Protein AF-A0A1A8B0U3-F1 (afdb_monomer_lite)

Secondary structure (DSSP, 8-state):
---PPP-----GGG--EEEE-PPPTT--GGGTEEEEEEETTEEEEEEESSHHHHHHHHHHHHHHHTT-TT--SEE-SS-EETTEETTT----TTPPPSEE-----

Foldseek 3Di:
DDPDDDPDDDDLLQFQDKAAACDDPPRDLQQHLWIWTQGDVATDIDGDNDNVVSVVVSVVSCVSNVPRPRHAQAAQRHDDDPQARPRPRDNDRPDHHPGGDDPDD

Sequence (105 aa):
MRRKGLKGSVDLEKIKCVETVQPEANTPQERQFAFQIIYDEGPLYIFAKHEEVRAEWIKKLKEMVRFNKELMQKYHPCFWVDGVWLCCQQEVKQAMGCKVLDSKN

Structure (mmCIF, N/CA/C/O backbone):
data_AF-A0A1A8B0U3-F1
#
_entry.id   AF-A0A1A8B0U3-F1
#
loop_
_atom_site.group_PDB
_atom_site.id
_atom_site.type_symbol
_atom_site.label_atom_id
_atom_site.label_alt_id
_atom_site.label_comp_id
_atom_site.label_asym_id
_atom_site.label_entity_id
_atom_site.label_seq_id
_atom_site.pdbx_PDB_ins_code
_atom_site.Cartn_x
_atom_site.Cartn_y
_atom_site.Cartn_z
_atom_site.occupancy
_atom_site.B_iso_or_equiv
_atom_site.auth_seq_id
_atom_site.auth_comp_id
_atom_site.auth_asym_id
_atom_site.auth_atom_id
_atom_site.pdbx_PDB_model_num
ATOM 1 N N . MET A 1 1 ? 0.661 29.975 -11.821 1.00 49.09 1 MET A N 1
ATOM 2 C CA . MET A 1 1 ? 0.830 28.582 -11.345 1.00 49.09 1 MET A CA 1
ATOM 3 C C . MET A 1 1 ? -0.549 27.919 -11.306 1.00 49.09 1 MET A C 1
ATOM 5 O O . MET A 1 1 ? -1.357 28.290 -10.466 1.00 49.09 1 MET A O 1
ATOM 9 N N . ARG A 1 2 ? -0.895 27.037 -12.260 1.00 56.09 2 ARG A N 1
ATOM 10 C CA . ARG A 1 2 ? -2.189 26.319 -12.243 1.00 56.09 2 ARG A CA 1
ATOM 11 C C . ARG A 1 2 ? -2.218 25.419 -11.001 1.00 56.09 2 ARG A C 1
ATOM 13 O O . ARG A 1 2 ? -1.404 24.501 -10.915 1.00 56.09 2 ARG A O 1
ATOM 20 N N . ARG A 1 3 ? -3.130 25.667 -10.052 1.00 63.06 3 ARG A N 1
ATOM 21 C CA . ARG A 1 3 ? -3.452 24.691 -8.999 1.00 63.06 3 ARG A CA 1
ATOM 22 C C . ARG A 1 3 ? -3.928 23.425 -9.712 1.00 63.06 3 ARG A C 1
ATOM 24 O O . ARG A 1 3 ? -4.943 23.461 -10.403 1.00 63.06 3 ARG A O 1
ATOM 31 N N . LYS A 1 4 ? -3.155 22.339 -9.637 1.00 78.00 4 LYS A N 1
ATOM 32 C CA . LYS A 1 4 ? -3.614 21.036 -10.130 1.00 78.00 4 LYS A CA 1
ATOM 33 C C . LYS A 1 4 ? -4.856 20.664 -9.309 1.00 78.00 4 LYS A C 1
ATOM 35 O O . LYS A 1 4 ? -4.817 20.777 -8.087 1.00 78.00 4 LYS A O 1
ATOM 40 N N . GLY A 1 5 ? -5.952 20.306 -9.977 1.00 88.81 5 GLY A N 1
ATOM 41 C CA . GLY A 1 5 ? -7.178 19.864 -9.308 1.00 88.81 5 GLY A CA 1
ATOM 42 C C . GLY A 1 5 ? -6.962 18.567 -8.522 1.00 88.81 5 GLY A C 1
ATOM 43 O O . GLY A 1 5 ? -6.013 17.825 -8.793 1.00 88.81 5 GLY A O 1
ATOM 44 N N . LEU A 1 6 ? -7.842 18.304 -7.553 1.00 92.38 6 LEU A N 1
ATOM 45 C CA . LEU A 1 6 ? -7.863 17.052 -6.795 1.00 92.38 6 LEU A CA 1
ATOM 46 C C . LEU A 1 6 ? -8.122 15.878 -7.752 1.00 92.38 6 LEU A C 1
ATOM 48 O O . LEU A 1 6 ? -9.080 15.914 -8.518 1.00 92.38 6 LEU A O 1
ATOM 52 N N . LYS A 1 7 ? -7.262 14.852 -7.719 1.00 92.44 7 LYS A N 1
ATOM 53 C CA . LYS A 1 7 ? -7.402 13.648 -8.561 1.00 92.44 7 LYS A CA 1
ATOM 54 C C . LYS A 1 7 ? -8.137 12.496 -7.873 1.00 92.44 7 LYS A C 1
ATOM 56 O O . LYS A 1 7 ? -8.585 11.587 -8.557 1.00 92.44 7 LYS A O 1
ATOM 61 N N . GLY A 1 8 ? -8.224 12.530 -6.548 1.00 92.88 8 GLY A N 1
ATOM 62 C CA . GLY A 1 8 ? -8.857 11.501 -5.733 1.00 92.88 8 GLY A CA 1
ATOM 63 C C . GLY A 1 8 ? -8.545 11.700 -4.253 1.00 92.88 8 GLY A C 1
ATOM 64 O O . GLY A 1 8 ? -7.649 12.470 -3.898 1.00 92.88 8 GLY A O 1
ATOM 65 N N . SER A 1 9 ? -9.295 11.003 -3.407 1.00 94.94 9 SER A N 1
ATOM 66 C CA . SER A 1 9 ? -9.143 10.978 -1.953 1.00 94.94 9 SER A CA 1
ATOM 67 C C . SER A 1 9 ? -9.549 9.605 -1.426 1.00 94.94 9 SER A C 1
ATOM 69 O O . SER A 1 9 ? -10.433 8.968 -1.993 1.00 94.94 9 SER A O 1
ATOM 71 N N . VAL A 1 10 ? -8.921 9.171 -0.335 1.00 95.94 10 VAL A N 1
ATOM 72 C CA . VAL A 1 10 ? -9.284 7.948 0.390 1.00 95.94 10 VAL A CA 1
ATOM 73 C C . VAL A 1 10 ? -9.631 8.351 1.815 1.00 95.94 10 VAL A C 1
ATOM 75 O O . VAL A 1 10 ? -8.818 8.991 2.486 1.00 95.94 10 VAL A O 1
ATOM 78 N N . ASP A 1 11 ? -10.831 7.995 2.268 1.00 96.62 11 ASP A N 1
ATOM 79 C CA . ASP A 1 11 ? -11.243 8.231 3.651 1.00 96.62 11 ASP A CA 1
ATOM 80 C C . ASP A 1 11 ? -10.431 7.326 4.579 1.00 96.62 11 ASP A C 1
ATOM 82 O O . ASP A 1 11 ? -10.341 6.118 4.350 1.00 96.62 11 ASP A O 1
ATOM 86 N N . LEU A 1 12 ? -9.866 7.893 5.649 1.00 96.69 12 LEU A N 1
ATOM 87 C CA . LEU A 1 12 ? -9.026 7.140 6.586 1.00 96.69 12 LEU A CA 1
ATOM 88 C C . LEU A 1 12 ? -9.749 5.922 7.161 1.00 96.69 12 LEU A C 1
ATOM 90 O O . LEU A 1 12 ? -9.131 4.874 7.289 1.00 96.69 12 LEU A O 1
ATOM 94 N N . GLU A 1 13 ? -11.045 6.039 7.448 1.00 96.56 13 GLU A N 1
ATOM 95 C CA . GLU A 1 13 ? -11.873 4.972 8.029 1.00 96.56 13 GLU A CA 1
ATOM 96 C C . GLU A 1 13 ? -12.046 3.757 7.104 1.00 96.56 13 GLU A C 1
ATOM 98 O O . GLU A 1 13 ? -12.300 2.653 7.583 1.00 96.56 13 GLU A O 1
ATOM 103 N N . LYS A 1 14 ? -11.878 3.943 5.786 1.00 96.56 14 LYS A N 1
ATOM 104 C CA . LYS A 1 14 ? -11.976 2.874 4.776 1.00 96.56 14 LYS A CA 1
ATOM 105 C C . LYS A 1 14 ? -10.658 2.141 4.550 1.00 96.56 14 LYS A C 1
ATOM 107 O O . LYS A 1 14 ? -10.629 1.130 3.849 1.00 96.56 14 LYS A O 1
ATOM 112 N N . ILE A 1 15 ? -9.553 2.645 5.099 1.00 97.56 15 ILE A N 1
ATOM 113 C CA . ILE A 1 15 ? -8.252 1.991 4.969 1.00 97.56 15 ILE A CA 1
ATOM 114 C C . ILE A 1 15 ? -8.248 0.725 5.826 1.00 97.56 15 ILE A C 1
ATOM 116 O O . ILE A 1 15 ? -8.481 0.768 7.034 1.00 97.56 15 ILE A O 1
ATOM 120 N N . LYS A 1 16 ? -7.934 -0.403 5.189 1.00 96.44 16 LYS A N 1
ATOM 121 C CA . LYS A 1 16 ? -7.935 -1.740 5.795 1.00 96.44 16 LYS A CA 1
ATOM 122 C C . LYS A 1 16 ? -6.530 -2.283 6.040 1.00 96.44 16 LYS A C 1
ATOM 124 O O . LYS A 1 16 ? -6.349 -3.165 6.875 1.00 96.44 16 LYS A O 1
ATOM 129 N N . CYS A 1 17 ? -5.529 -1.783 5.316 1.00 96.81 17 CYS A N 1
ATOM 130 C CA . CYS A 1 17 ? -4.128 -2.172 5.476 1.00 96.81 17 CYS A CA 1
ATOM 131 C C . CYS A 1 17 ? -3.199 -1.115 4.864 1.00 96.81 17 CYS A C 1
ATOM 133 O O . CYS A 1 17 ? -3.531 -0.512 3.841 1.00 96.81 17 CYS A O 1
ATOM 135 N N . VAL A 1 18 ? -2.026 -0.921 5.471 1.00 98.00 18 VAL A N 1
ATOM 136 C CA . VAL A 1 18 ? -0.929 -0.124 4.909 1.00 98.00 18 VAL A CA 1
ATOM 137 C C . VAL A 1 18 ? 0.363 -0.904 5.072 1.00 98.00 18 VAL A C 1
ATOM 139 O O . VAL A 1 18 ? 0.769 -1.181 6.199 1.00 98.00 18 VAL A O 1
ATOM 142 N N . GLU A 1 19 ? 1.007 -1.260 3.965 1.00 97.88 19 GLU A N 1
ATOM 143 C CA . GLU A 1 19 ? 2.199 -2.109 3.982 1.00 97.88 19 GLU A CA 1
ATOM 144 C C . GLU A 1 19 ? 3.178 -1.801 2.856 1.00 97.88 19 GL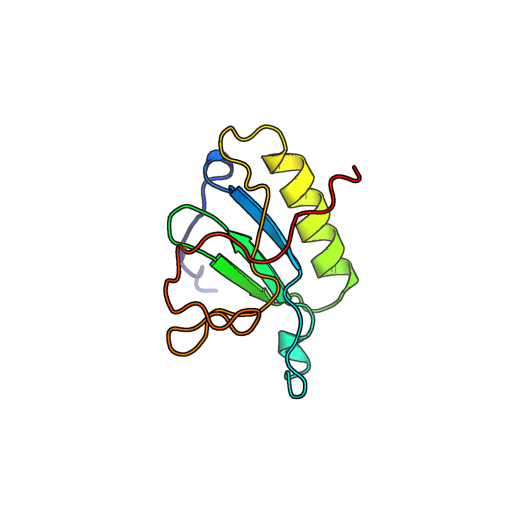U A C 1
ATOM 146 O O . GLU A 1 19 ? 2.830 -1.204 1.839 1.00 97.88 19 GLU A O 1
ATOM 151 N N . THR A 1 20 ? 4.419 -2.251 3.025 1.00 97.62 20 THR A N 1
ATOM 152 C CA . THR A 1 20 ? 5.404 -2.249 1.933 1.00 97.62 20 THR A CA 1
ATOM 153 C C . THR A 1 20 ? 4.959 -3.138 0.768 1.00 97.62 20 THR A C 1
ATOM 155 O O . THR A 1 20 ? 4.240 -4.127 0.951 1.00 97.62 20 THR A O 1
ATOM 158 N N . VAL A 1 21 ? 5.410 -2.792 -0.441 1.00 97.44 21 VAL A N 1
ATOM 159 C CA . VAL A 1 21 ? 5.325 -3.667 -1.616 1.00 97.44 21 VAL A CA 1
ATOM 160 C C . VAL A 1 21 ? 6.734 -4.130 -1.964 1.00 97.44 21 VAL A C 1
ATOM 162 O O . VAL A 1 21 ? 7.664 -3.325 -2.026 1.00 97.44 21 VAL A O 1
ATOM 165 N N . GLN A 1 22 ? 6.899 -5.435 -2.149 1.00 94.94 22 GLN A N 1
ATOM 166 C CA . GLN A 1 22 ? 8.154 -6.047 -2.549 1.00 94.94 22 GLN A CA 1
ATOM 167 C C . GLN A 1 22 ? 8.477 -5.640 -3.992 1.00 94.94 22 GLN A C 1
ATOM 169 O O . GLN A 1 22 ? 7.636 -5.834 -4.875 1.00 94.94 22 GLN A O 1
ATOM 174 N N . PRO A 1 23 ? 9.667 -5.070 -4.245 1.00 89.56 23 PRO A N 1
ATOM 175 C CA . PRO A 1 23 ? 10.094 -4.774 -5.599 1.00 89.56 23 PRO A CA 1
ATOM 176 C C . PRO A 1 23 ? 10.336 -6.075 -6.371 1.00 89.56 23 PRO A C 1
ATOM 178 O O . PRO A 1 23 ? 10.827 -7.066 -5.831 1.00 89.56 23 PRO A O 1
ATOM 181 N N . GLU A 1 24 ? 10.026 -6.051 -7.659 1.00 86.38 24 GLU A N 1
ATOM 182 C CA . GLU A 1 24 ? 10.419 -7.078 -8.619 1.00 86.38 24 GLU A CA 1
ATOM 183 C C . GLU A 1 24 ? 11.924 -6.980 -8.922 1.00 86.38 24 GLU A C 1
ATOM 185 O O . GLU A 1 24 ? 12.522 -5.907 -8.785 1.00 86.38 24 GLU A O 1
ATOM 190 N N . ALA A 1 25 ? 12.534 -8.072 -9.392 1.00 81.94 25 ALA A N 1
ATOM 191 C CA . ALA A 1 25 ? 13.979 -8.165 -9.642 1.00 81.94 25 ALA A CA 1
ATOM 192 C C . ALA A 1 25 ? 14.542 -7.044 -10.541 1.00 81.94 25 ALA A C 1
ATOM 194 O O . ALA A 1 25 ? 15.672 -6.612 -10.344 1.00 81.94 25 ALA A O 1
ATOM 195 N N . ASN A 1 26 ? 13.738 -6.537 -11.483 1.00 84.81 26 ASN A N 1
ATOM 196 C CA . ASN A 1 26 ? 14.126 -5.496 -12.442 1.00 84.81 26 ASN A CA 1
ATOM 197 C C . ASN A 1 26 ? 13.392 -4.165 -12.199 1.00 84.81 26 ASN A C 1
ATOM 199 O O . ASN A 1 26 ? 13.147 -3.402 -13.135 1.00 84.81 26 ASN A O 1
ATOM 203 N N . THR A 1 27 ? 12.987 -3.892 -10.954 1.00 85.00 27 THR A N 1
ATOM 204 C CA . THR A 1 27 ? 12.248 -2.668 -10.614 1.00 85.00 27 THR A CA 1
ATOM 205 C C . THR A 1 27 ? 13.115 -1.431 -10.868 1.00 85.00 27 THR A C 1
ATOM 207 O O . THR A 1 27 ? 14.211 -1.340 -10.311 1.00 85.00 27 THR A O 1
ATOM 210 N N . PRO A 1 28 ? 12.640 -0.444 -11.653 1.00 88.19 28 PRO A N 1
ATOM 211 C CA . PRO A 1 28 ? 13.341 0.825 -11.813 1.00 88.19 28 PRO A CA 1
ATOM 212 C C . PRO A 1 28 ? 13.559 1.510 -10.463 1.00 88.19 28 PRO A C 1
ATOM 214 O O . PRO A 1 28 ? 12.702 1.428 -9.584 1.00 88.19 28 PRO A O 1
ATOM 217 N N . GLN A 1 29 ? 14.655 2.257 -10.314 1.00 84.00 29 GLN A N 1
ATOM 218 C CA . GLN A 1 29 ? 14.997 2.912 -9.044 1.00 84.00 29 GLN A CA 1
ATOM 219 C C . GLN A 1 29 ? 13.865 3.807 -8.505 1.00 84.00 29 GLN A C 1
ATOM 221 O O . GLN A 1 29 ? 13.598 3.828 -7.307 1.00 84.00 29 GLN A O 1
ATOM 226 N N . GLU A 1 30 ? 13.125 4.470 -9.394 1.00 84.12 30 GLU A N 1
ATOM 227 C CA . GLU A 1 30 ? 11.970 5.317 -9.058 1.00 84.12 30 GLU A CA 1
ATOM 228 C C . GLU A 1 30 ? 10.798 4.554 -8.419 1.00 84.12 30 GLU A C 1
ATOM 230 O O . GLU A 1 30 ? 9.919 5.161 -7.811 1.00 84.12 30 GLU A O 1
ATOM 235 N N . ARG A 1 31 ? 10.766 3.225 -8.563 1.00 89.38 31 ARG A N 1
ATOM 236 C CA . ARG A 1 31 ? 9.713 2.348 -8.039 1.00 89.38 31 ARG A CA 1
ATOM 237 C C . ARG A 1 31 ? 10.168 1.485 -6.862 1.00 89.38 31 ARG A C 1
ATOM 239 O O . ARG A 1 31 ? 9.379 0.700 -6.343 1.00 89.38 31 ARG A O 1
ATOM 246 N N . GLN A 1 32 ? 11.417 1.639 -6.426 1.00 93.44 32 GLN A N 1
ATOM 247 C CA . GLN A 1 32 ? 12.037 0.780 -5.417 1.00 93.44 32 GLN A CA 1
ATOM 248 C C . GLN A 1 32 ? 11.364 0.892 -4.042 1.00 93.44 32 GLN A C 1
ATOM 250 O O . GLN A 1 32 ? 11.216 -0.103 -3.333 1.00 93.44 32 GLN A O 1
ATOM 255 N N . PHE A 1 33 ? 10.904 2.091 -3.681 1.00 96.25 33 PHE A N 1
ATOM 256 C CA . PHE A 1 33 ? 10.297 2.371 -2.379 1.00 96.25 33 PHE A CA 1
ATOM 257 C C . PHE A 1 33 ? 8.772 2.436 -2.482 1.00 96.25 33 PHE A C 1
ATOM 259 O O . PHE A 1 33 ? 8.131 3.414 -2.090 1.00 96.25 33 PHE A O 1
ATOM 266 N N . ALA A 1 34 ? 8.187 1.367 -3.019 1.00 97.44 34 ALA A N 1
ATOM 267 C CA . ALA A 1 34 ? 6.745 1.212 -3.109 1.00 97.44 34 ALA A CA 1
ATOM 268 C C . ALA A 1 34 ? 6.120 0.789 -1.770 1.00 97.44 34 ALA A C 1
ATOM 270 O O . ALA A 1 34 ? 6.677 -0.024 -1.020 1.00 97.44 34 ALA A O 1
ATOM 271 N N . PHE A 1 35 ? 4.932 1.316 -1.498 1.00 98.19 35 PHE A N 1
ATOM 272 C CA . PHE A 1 35 ? 4.020 0.853 -0.459 1.00 98.19 35 PHE A CA 1
ATOM 273 C C . PHE A 1 35 ? 2.578 0.902 -0.971 1.00 98.19 35 PHE A C 1
ATOM 275 O O . PHE A 1 35 ? 2.288 1.530 -1.991 1.00 98.19 35 PHE A O 1
ATOM 282 N N . GLN A 1 36 ? 1.679 0.202 -0.288 1.00 98.06 36 GLN A N 1
ATOM 283 C CA . GLN A 1 36 ? 0.276 0.095 -0.661 1.00 98.06 36 GLN A CA 1
ATOM 284 C C . GLN A 1 36 ? -0.640 0.559 0.464 1.00 98.06 36 GLN A C 1
ATOM 286 O O . GLN A 1 36 ? -0.375 0.307 1.640 1.00 98.06 36 GLN A O 1
ATOM 291 N N . ILE A 1 37 ? -1.741 1.194 0.073 1.00 98.06 37 ILE A N 1
ATOM 292 C CA . ILE A 1 37 ? -2.900 1.470 0.918 1.00 98.06 37 ILE A CA 1
ATOM 293 C C . ILE A 1 37 ? -4.044 0.620 0.371 1.00 98.06 37 ILE A C 1
ATOM 295 O O . ILE A 1 37 ? -4.470 0.825 -0.763 1.00 98.06 37 ILE A O 1
ATOM 299 N N . ILE A 1 38 ? -4.527 -0.344 1.150 1.00 96.62 38 ILE A N 1
ATOM 300 C CA . ILE A 1 38 ? -5.651 -1.200 0.756 1.00 96.62 38 ILE A CA 1
ATOM 301 C C . ILE A 1 38 ? -6.930 -0.623 1.355 1.00 96.62 38 ILE A C 1
ATOM 303 O O . ILE A 1 38 ? -7.009 -0.416 2.567 1.00 96.62 38 ILE A O 1
ATOM 307 N N . TYR A 1 39 ? -7.919 -0.376 0.502 1.00 95.00 39 TYR A N 1
ATOM 308 C CA . TYR A 1 39 ? -9.263 0.084 0.855 1.00 95.00 39 TYR A CA 1
ATOM 309 C C . TYR A 1 39 ? -10.301 -0.642 -0.022 1.00 95.00 39 TYR A C 1
ATOM 311 O O . TYR A 1 39 ? -9.955 -1.597 -0.719 1.00 95.00 39 TYR A O 1
ATOM 319 N N . ASP A 1 40 ? -11.566 -0.219 0.009 1.00 88.56 40 ASP A N 1
ATOM 320 C CA . ASP A 1 40 ? -12.681 -0.907 -0.668 1.00 88.56 40 ASP A CA 1
ATOM 321 C C . ASP A 1 40 ? -12.456 -1.184 -2.169 1.00 88.56 40 ASP A C 1
ATOM 323 O O . ASP A 1 40 ? -12.824 -2.246 -2.667 1.00 88.56 40 ASP A O 1
ATOM 327 N N . GLU A 1 41 ? -11.796 -0.284 -2.905 1.00 88.56 41 GLU A N 1
ATOM 328 C CA . GLU A 1 41 ? -11.568 -0.443 -4.356 1.00 88.56 41 GLU A CA 1
ATOM 329 C C . GLU A 1 41 ? -10.283 -1.239 -4.693 1.00 88.56 41 GLU A C 1
ATOM 331 O O . GLU A 1 41 ? -9.912 -1.425 -5.864 1.00 88.56 41 GLU A O 1
ATOM 336 N N . GLY A 1 42 ? -9.607 -1.757 -3.663 1.00 90.94 42 GLY A N 1
ATOM 337 C CA . GLY A 1 42 ? -8.369 -2.527 -3.755 1.00 90.94 42 GLY A CA 1
ATOM 338 C C . GLY A 1 42 ? -7.116 -1.716 -3.389 1.00 90.94 42 GLY A C 1
ATOM 339 O O . GLY A 1 42 ? -7.211 -0.697 -2.704 1.00 90.94 42 GLY A O 1
ATOM 340 N N . PRO A 1 43 ? -5.915 -2.174 -3.793 1.00 96.12 43 PRO A N 1
ATOM 341 C CA . PRO A 1 43 ? -4.663 -1.492 -3.479 1.00 96.12 43 PRO A CA 1
ATOM 342 C C . PRO A 1 43 ? -4.486 -0.188 -4.270 1.00 96.12 43 PRO A C 1
ATOM 344 O O . PRO A 1 43 ? -4.584 -0.166 -5.499 1.00 96.12 43 PRO A O 1
ATOM 347 N N . LEU A 1 44 ? -4.121 0.878 -3.561 1.00 97.00 44 LEU A N 1
ATOM 348 C CA . LEU A 1 44 ? -3.484 2.073 -4.105 1.00 97.00 44 LEU A CA 1
ATOM 349 C C . LEU A 1 44 ? -1.973 1.969 -3.891 1.00 97.00 44 LEU A C 1
ATOM 351 O O . LEU A 1 44 ? -1.516 1.905 -2.750 1.00 97.00 44 LEU A O 1
ATOM 355 N N . TYR A 1 45 ? -1.201 1.990 -4.976 1.00 96.94 45 TYR A N 1
ATOM 356 C CA . TYR A 1 45 ? 0.260 1.957 -4.923 1.00 96.94 45 TYR A CA 1
ATOM 357 C C . TYR A 1 45 ? 0.857 3.361 -4.893 1.00 96.94 45 TYR A C 1
ATOM 359 O O . TYR A 1 45 ? 0.513 4.214 -5.713 1.00 96.94 45 TYR A O 1
ATOM 367 N N . ILE A 1 46 ? 1.786 3.581 -3.965 1.00 97.25 46 ILE A N 1
ATOM 368 C CA . ILE A 1 46 ? 2.513 4.838 -3.804 1.00 97.25 46 ILE A CA 1
ATOM 369 C C . ILE A 1 46 ? 4.007 4.538 -3.848 1.00 97.25 46 ILE A C 1
ATOM 371 O O . ILE A 1 46 ? 4.494 3.644 -3.160 1.00 97.25 46 ILE A O 1
ATOM 375 N N . PHE A 1 47 ? 4.734 5.311 -4.649 1.00 96.81 47 PHE A N 1
ATOM 376 C CA . PHE A 1 47 ? 6.178 5.200 -4.806 1.00 96.81 47 PHE A CA 1
ATOM 377 C C . PHE A 1 47 ? 6.840 6.388 -4.112 1.00 96.81 47 PHE A C 1
ATOM 379 O O . PHE A 1 47 ? 6.719 7.530 -4.560 1.00 96.81 47 PHE A O 1
ATOM 386 N N . ALA A 1 48 ? 7.488 6.130 -2.978 1.00 96.62 48 ALA A N 1
ATOM 387 C CA . ALA A 1 48 ? 8.264 7.141 -2.279 1.00 96.62 48 ALA A CA 1
ATOM 388 C C . ALA A 1 48 ? 9.611 7.362 -2.978 1.00 96.62 48 ALA A C 1
ATOM 390 O O . ALA A 1 48 ? 10.133 6.486 -3.665 1.00 96.62 48 ALA A O 1
ATOM 391 N N . LYS A 1 49 ? 10.206 8.538 -2.767 1.00 93.62 49 LYS A N 1
ATOM 392 C CA . LYS A 1 49 ? 11.518 8.865 -3.340 1.00 93.62 49 LYS A CA 1
ATOM 393 C C . LYS A 1 49 ? 12.667 8.111 -2.655 1.00 93.62 49 LYS A C 1
ATOM 395 O O . LYS A 1 49 ? 13.643 7.767 -3.313 1.00 93.62 49 LYS A O 1
ATOM 400 N N . HIS A 1 50 ? 12.549 7.887 -1.347 1.00 94.94 50 HIS A N 1
ATOM 401 C CA . HIS A 1 50 ? 13.575 7.282 -0.495 1.00 94.94 50 HIS A CA 1
ATOM 402 C C . HIS A 1 50 ? 12.932 6.383 0.567 1.00 94.94 50 HIS A C 1
ATOM 404 O O . HIS A 1 50 ? 11.737 6.524 0.859 1.00 94.94 50 HIS A O 1
ATOM 410 N N . GLU A 1 51 ? 13.728 5.488 1.155 1.00 96.00 51 GLU A N 1
ATOM 411 C CA . GLU A 1 51 ? 13.255 4.525 2.151 1.00 96.00 51 GLU A CA 1
ATOM 412 C C . GLU A 1 51 ? 12.720 5.203 3.408 1.00 96.00 51 GLU A C 1
ATOM 414 O O . GLU A 1 51 ? 11.684 4.808 3.938 1.00 96.00 51 GLU A O 1
ATOM 419 N N . GLU A 1 52 ? 13.380 6.268 3.851 1.00 97.69 52 GLU A N 1
ATOM 420 C CA . GLU A 1 52 ? 13.023 7.001 5.062 1.00 97.69 52 GLU A CA 1
ATOM 421 C C . GLU A 1 52 ? 11.623 7.607 4.925 1.00 97.69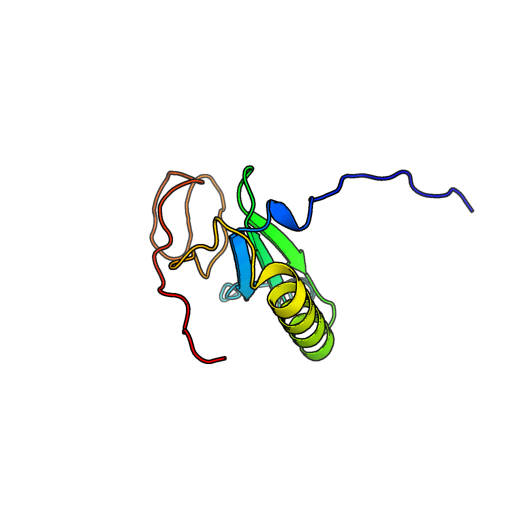 52 GLU A C 1
ATOM 423 O O . GLU A 1 52 ? 10.793 7.490 5.825 1.00 97.69 52 GLU A O 1
ATOM 428 N N . VAL A 1 53 ? 11.327 8.171 3.747 1.00 97.81 53 VAL A N 1
ATOM 429 C CA . VAL A 1 53 ? 10.013 8.746 3.429 1.00 97.81 53 VAL A CA 1
ATOM 430 C C . VAL A 1 53 ? 8.946 7.653 3.386 1.00 97.81 53 VAL A C 1
ATOM 432 O O . VAL A 1 53 ? 7.851 7.841 3.915 1.00 97.81 53 VAL A O 1
ATOM 435 N N . ARG A 1 54 ? 9.247 6.496 2.783 1.00 98.06 54 ARG A N 1
ATOM 436 C CA . ARG A 1 54 ? 8.327 5.349 2.776 1.00 98.06 54 ARG A CA 1
ATOM 437 C C . ARG A 1 54 ? 8.005 4.898 4.199 1.00 98.06 54 ARG A C 1
ATOM 439 O O . ARG A 1 54 ? 6.833 4.738 4.535 1.00 98.06 54 ARG A O 1
ATOM 446 N N . ALA A 1 55 ? 9.034 4.698 5.017 1.00 98.12 55 ALA A N 1
ATOM 447 C CA . ALA A 1 55 ? 8.893 4.230 6.388 1.00 98.12 55 ALA A CA 1
ATOM 448 C C . ALA A 1 55 ? 8.081 5.215 7.244 1.00 98.12 55 ALA A C 1
ATOM 450 O O . ALA A 1 55 ? 7.192 4.791 7.984 1.00 98.12 55 ALA A O 1
ATOM 451 N N . GLU A 1 56 ? 8.327 6.521 7.099 1.00 98.44 56 GLU A N 1
ATOM 452 C CA . GLU A 1 56 ? 7.578 7.569 7.797 1.00 98.44 56 GLU A CA 1
ATOM 453 C C . GLU A 1 56 ? 6.088 7.548 7.429 1.00 98.44 56 GLU A C 1
ATOM 455 O O . GLU A 1 56 ? 5.233 7.528 8.318 1.00 98.44 56 GLU A O 1
ATOM 460 N N . TRP A 1 57 ? 5.763 7.474 6.133 1.00 98.44 57 TRP A N 1
ATOM 461 C CA . TRP A 1 57 ? 4.375 7.400 5.670 1.00 98.44 57 TRP A CA 1
ATOM 462 C C . TRP A 1 57 ? 3.659 6.150 6.171 1.00 98.44 57 TRP A C 1
ATOM 464 O O . TRP A 1 57 ? 2.543 6.254 6.682 1.00 98.44 57 TRP A O 1
ATOM 474 N N . ILE A 1 58 ? 4.291 4.978 6.064 1.00 98.31 58 ILE A N 1
ATOM 475 C CA . ILE A 1 58 ? 3.705 3.721 6.544 1.00 98.31 58 ILE A CA 1
ATOM 476 C C . ILE A 1 58 ? 3.445 3.807 8.045 1.00 98.31 58 ILE A C 1
ATOM 478 O O . ILE A 1 58 ? 2.336 3.502 8.483 1.00 98.31 58 ILE A O 1
ATOM 482 N N . LYS A 1 59 ? 4.434 4.251 8.831 1.00 98.06 59 LYS A N 1
ATOM 483 C CA . LYS A 1 59 ? 4.289 4.409 10.280 1.00 98.06 59 LYS A CA 1
ATOM 484 C C . LYS A 1 59 ? 3.118 5.331 10.607 1.00 98.06 59 LYS A C 1
ATOM 486 O O . LYS A 1 59 ? 2.232 4.950 11.370 1.00 98.06 59 LYS A O 1
ATOM 491 N N . LYS A 1 60 ? 3.082 6.517 9.995 1.00 98.38 60 LYS A N 1
ATOM 492 C CA . LYS A 1 60 ? 2.058 7.519 10.289 1.00 98.38 60 LYS A CA 1
ATOM 493 C C . LYS A 1 60 ? 0.660 7.036 9.921 1.00 98.38 60 LYS A C 1
ATOM 495 O O . LYS A 1 60 ? -0.270 7.192 10.707 1.00 98.38 60 LYS A O 1
ATOM 500 N N . LEU A 1 61 ? 0.508 6.427 8.748 1.00 98.19 61 LEU A N 1
ATOM 501 C CA . LEU A 1 61 ? -0.779 5.899 8.310 1.00 98.19 61 LEU A CA 1
ATOM 502 C C . LEU A 1 61 ? -1.234 4.739 9.199 1.00 98.19 61 LEU A C 1
ATOM 504 O O . LEU A 1 61 ? -2.382 4.748 9.629 1.00 98.19 61 LEU A O 1
ATOM 508 N N . LYS A 1 62 ? -0.344 3.796 9.549 1.00 96.94 62 LYS A N 1
ATOM 509 C CA . LYS A 1 62 ? -0.652 2.707 10.492 1.00 96.94 62 LYS A CA 1
ATOM 510 C C . LYS A 1 62 ? -1.144 3.238 11.840 1.00 96.94 62 LYS A C 1
ATOM 512 O O . LYS A 1 62 ? -2.147 2.747 12.348 1.00 96.94 62 LYS A O 1
ATOM 517 N N . GLU A 1 63 ? -0.497 4.266 12.392 1.00 97.25 63 GLU A N 1
ATOM 518 C CA . GLU A 1 63 ? -0.944 4.923 13.629 1.00 97.25 63 GLU A CA 1
ATOM 519 C C . GLU A 1 63 ? -2.351 5.522 13.497 1.00 97.25 63 GLU A C 1
ATOM 521 O O . GLU A 1 63 ? -3.159 5.403 14.418 1.00 97.25 63 GLU A O 1
ATOM 526 N N . MET A 1 64 ? -2.651 6.151 12.358 1.00 97.62 64 MET A N 1
ATOM 527 C CA . MET A 1 64 ? -3.936 6.810 12.107 1.00 97.62 64 MET A CA 1
ATOM 528 C C . MET A 1 64 ? -5.089 5.821 11.903 1.00 97.62 64 MET A C 1
ATOM 530 O O . MET A 1 64 ? -6.217 6.141 12.264 1.00 97.62 64 MET A O 1
ATOM 534 N N . VAL A 1 65 ? -4.818 4.631 11.360 1.00 96.94 65 VAL A N 1
ATOM 535 C CA . VAL A 1 65 ? -5.854 3.641 11.003 1.00 96.94 65 VAL A CA 1
ATOM 536 C C . VAL A 1 65 ? -5.981 2.495 12.008 1.00 96.94 65 VAL A C 1
ATOM 538 O O . VAL A 1 65 ? -6.841 1.636 11.846 1.00 96.94 65 VAL A O 1
ATOM 541 N N . ARG A 1 66 ? -5.160 2.462 13.069 1.00 95.31 66 ARG A N 1
ATOM 542 C CA . ARG A 1 66 ? -5.072 1.338 14.029 1.00 95.31 66 ARG A CA 1
ATOM 543 C C . ARG A 1 66 ? -6.381 0.953 14.733 1.00 95.31 66 ARG A C 1
ATOM 545 O O . ARG A 1 66 ? -6.450 -0.121 15.318 1.00 95.31 66 ARG A O 1
ATOM 552 N N . PHE A 1 67 ? -7.388 1.826 14.715 1.00 95.00 67 PHE A N 1
ATOM 553 C CA . PHE A 1 67 ? -8.701 1.596 15.328 1.00 95.00 67 PHE A CA 1
ATOM 554 C C . PHE A 1 67 ? -9.835 1.446 14.306 1.00 95.00 67 PHE A C 1
ATOM 556 O O . PHE A 1 67 ? -11.006 1.426 14.687 1.00 95.00 67 PHE A O 1
ATOM 563 N N . ASN A 1 68 ? -9.514 1.342 13.014 1.00 96.69 68 ASN A N 1
ATOM 564 C CA . ASN A 1 68 ? -10.516 1.072 11.993 1.00 96.69 68 ASN A CA 1
ATOM 565 C C . ASN A 1 68 ? -11.151 -0.306 12.221 1.00 96.69 68 ASN A C 1
ATOM 567 O O . ASN A 1 68 ? -10.489 -1.260 12.627 1.00 96.69 68 ASN A O 1
ATOM 571 N N . LYS A 1 69 ? -12.452 -0.417 11.935 1.00 91.56 69 LYS A N 1
ATOM 572 C CA . LYS A 1 69 ? -13.231 -1.634 12.217 1.00 91.56 69 LYS A CA 1
ATOM 573 C C . LYS A 1 69 ? -12.852 -2.818 11.325 1.00 91.56 69 LYS A C 1
ATOM 575 O O . LYS A 1 69 ? -12.956 -3.959 11.757 1.00 91.56 69 LYS A O 1
ATOM 580 N N . GLU A 1 70 ? -12.420 -2.548 10.096 1.00 92.50 70 GLU A N 1
ATOM 581 C CA . GLU A 1 70 ? -12.194 -3.563 9.059 1.00 92.50 70 GLU A CA 1
ATOM 582 C C . GLU A 1 70 ? -10.709 -3.761 8.728 1.00 92.50 70 GLU A C 1
ATOM 584 O O . GLU A 1 70 ? -10.334 -3.918 7.566 1.00 92.50 70 GLU A O 1
ATOM 589 N N . LEU A 1 71 ? -9.834 -3.739 9.737 1.00 94.75 71 LEU A N 1
ATOM 590 C CA . LEU A 1 71 ? -8.413 -4.015 9.524 1.00 94.75 71 LEU A CA 1
ATOM 591 C C . LEU A 1 71 ? -8.194 -5.463 9.066 1.00 94.75 71 LEU A C 1
ATOM 593 O O . LEU A 1 71 ? -8.616 -6.422 9.720 1.00 94.75 71 LEU A O 1
ATOM 597 N N . MET A 1 72 ? -7.495 -5.628 7.944 1.00 94.19 72 MET A N 1
ATOM 598 C CA . MET A 1 72 ? -7.135 -6.947 7.426 1.00 94.19 72 MET A CA 1
ATOM 599 C C . MET A 1 72 ? -6.112 -7.622 8.342 1.00 94.19 72 MET A C 1
ATOM 601 O O . MET A 1 72 ? -5.338 -6.956 9.016 1.00 94.19 72 MET A O 1
ATOM 605 N N . GLN A 1 73 ? -6.083 -8.956 8.330 1.00 94.62 73 GLN A N 1
ATOM 606 C CA . GLN A 1 73 ? -5.057 -9.767 9.012 1.00 94.62 73 GLN A CA 1
ATOM 607 C C . GLN A 1 73 ? -4.031 -10.355 8.036 1.00 94.62 73 GLN A C 1
ATOM 609 O O . GLN A 1 73 ? -2.977 -10.852 8.434 1.00 94.62 73 GLN A O 1
ATOM 614 N N . LYS A 1 74 ? -4.347 -10.318 6.739 1.00 96.31 74 LYS A N 1
ATOM 615 C CA . LYS A 1 74 ? -3.486 -10.786 5.659 1.00 96.31 74 LYS A CA 1
ATOM 616 C C . LYS A 1 74 ? -3.476 -9.774 4.524 1.00 96.31 74 LYS A C 1
ATOM 618 O O . LYS A 1 74 ? -4.477 -9.106 4.293 1.00 96.31 74 LYS A O 1
ATOM 623 N N . TYR A 1 75 ? -2.376 -9.714 3.790 1.00 97.31 75 TYR A N 1
ATOM 624 C CA . TYR A 1 75 ? -2.183 -8.820 2.654 1.00 97.31 75 TYR A CA 1
ATOM 625 C C . TYR A 1 75 ? -1.395 -9.510 1.534 1.00 97.31 75 TYR A C 1
ATOM 627 O O . TYR A 1 75 ? -0.879 -10.618 1.706 1.00 97.31 75 TYR A O 1
ATOM 635 N N . HIS A 1 76 ? -1.317 -8.857 0.378 1.00 97.75 76 HIS A N 1
ATOM 636 C CA . HIS A 1 76 ? -0.497 -9.298 -0.750 1.00 97.75 76 HIS A CA 1
ATOM 637 C C . HIS A 1 76 ? 0.790 -8.475 -0.796 1.00 97.75 76 HIS A C 1
ATOM 639 O O . HIS A 1 76 ? 0.707 -7.263 -0.970 1.0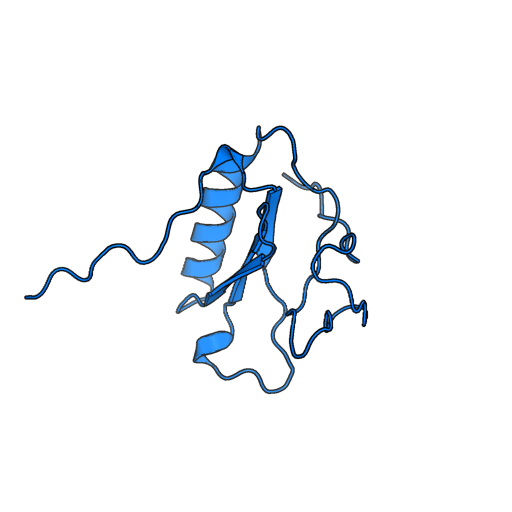0 97.75 76 HIS A O 1
ATOM 645 N N . PRO A 1 77 ? 1.983 -9.071 -0.625 1.00 97.38 77 PRO A N 1
ATOM 646 C CA . PRO A 1 77 ? 3.227 -8.310 -0.557 1.00 97.38 77 PRO A CA 1
ATOM 647 C C . PRO A 1 77 ? 3.737 -7.812 -1.914 1.00 97.38 77 PRO A C 1
ATOM 649 O O . PRO A 1 77 ? 4.618 -6.963 -1.915 1.00 97.38 77 PRO A O 1
ATOM 652 N N . CYS A 1 78 ? 3.214 -8.295 -3.044 1.00 96.56 78 CYS A N 1
ATOM 653 C CA . CYS A 1 78 ? 3.642 -7.882 -4.388 1.00 96.56 78 CYS A CA 1
ATOM 654 C C . CYS A 1 78 ? 2.514 -7.161 -5.145 1.00 96.56 78 CYS A C 1
ATOM 656 O O . CYS A 1 78 ? 1.369 -7.125 -4.692 1.00 96.56 78 CYS A O 1
ATOM 658 N N . PHE A 1 79 ? 2.831 -6.593 -6.310 1.00 96.12 79 PHE A N 1
ATOM 659 C CA . PHE A 1 79 ? 1.857 -5.892 -7.146 1.00 96.12 79 PHE A CA 1
ATOM 660 C C . PHE A 1 79 ? 0.757 -6.810 -7.707 1.00 96.12 79 PHE A C 1
ATOM 662 O O . PHE A 1 79 ? 0.962 -8.004 -7.937 1.00 96.12 79 PHE A O 1
ATOM 669 N N . TRP A 1 80 ? -0.404 -6.206 -7.955 1.00 96.25 80 TRP A N 1
ATOM 670 C CA . TRP A 1 80 ? -1.440 -6.700 -8.853 1.00 96.25 80 TRP A CA 1
ATOM 671 C C . TRP A 1 80 ? -1.162 -6.163 -10.259 1.00 96.25 80 TRP A C 1
ATOM 673 O O . TRP A 1 80 ? -1.266 -4.954 -10.486 1.00 96.25 80 TRP A O 1
ATOM 683 N N . VAL A 1 81 ? -0.799 -7.044 -11.187 1.00 94.06 81 VAL A N 1
ATOM 684 C CA . VAL A 1 81 ? -0.401 -6.698 -12.561 1.00 94.06 81 VAL A CA 1
ATOM 685 C C . VAL A 1 81 ? -1.049 -7.693 -13.511 1.00 94.06 81 VAL A C 1
ATOM 687 O O . VAL A 1 81 ? -1.138 -8.869 -13.185 1.00 94.06 81 VAL A O 1
ATOM 690 N N . ASP A 1 82 ? -1.555 -7.217 -14.649 1.00 95.25 82 ASP A N 1
ATOM 691 C CA . ASP A 1 82 ? -2.120 -8.057 -15.717 1.00 95.25 82 ASP A CA 1
ATOM 692 C C . ASP A 1 82 ? -3.151 -9.098 -15.246 1.00 95.25 82 ASP A C 1
ATOM 694 O O . ASP A 1 82 ? -3.251 -10.200 -15.774 1.00 95.25 82 ASP A O 1
ATOM 698 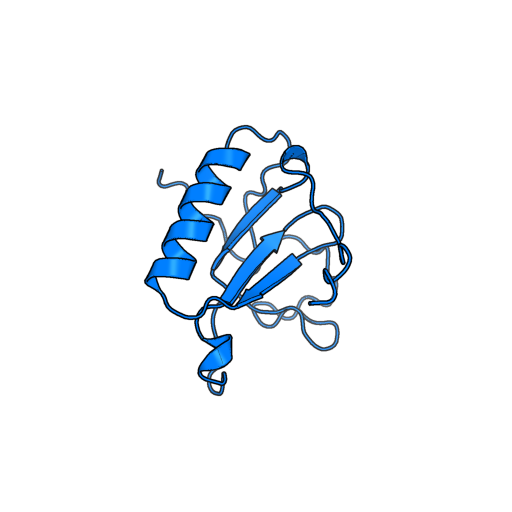N N . GLY A 1 83 ? -3.951 -8.725 -14.243 1.00 96.31 83 GLY A N 1
ATOM 699 C CA . GLY A 1 83 ? -5.015 -9.577 -13.715 1.00 96.31 83 GLY A CA 1
ATOM 700 C C . GLY A 1 83 ? -4.567 -10.596 -12.667 1.00 96.31 83 GLY A C 1
ATOM 701 O O . GLY A 1 83 ? -5.385 -11.424 -12.280 1.00 96.31 83 GLY A O 1
ATOM 702 N N . VAL A 1 84 ? -3.319 -10.538 -12.185 1.00 97.44 84 VAL A N 1
ATOM 703 C CA . VAL A 1 84 ? -2.787 -11.487 -11.196 1.00 97.44 84 VAL A CA 1
ATOM 704 C C . VAL A 1 84 ? -2.021 -10.813 -10.057 1.00 97.44 84 VAL A C 1
ATOM 706 O O . VAL A 1 84 ? -1.353 -9.791 -10.223 1.00 97.44 84 VAL A O 1
ATOM 709 N N . TRP A 1 85 ? -2.074 -11.421 -8.871 1.00 97.31 85 TRP A N 1
ATOM 710 C CA . TRP A 1 85 ? -1.190 -11.085 -7.754 1.00 97.31 85 TRP A CA 1
ATOM 711 C C . TRP A 1 85 ? 0.176 -11.748 -7.928 1.00 97.31 85 TRP A C 1
ATOM 713 O O . TRP A 1 85 ? 0.292 -12.965 -7.783 1.00 97.31 85 TRP A O 1
ATOM 723 N N . LEU A 1 86 ? 1.241 -10.967 -8.118 1.00 96.12 86 LEU A N 1
ATOM 724 C CA . LEU A 1 86 ? 2.584 -11.517 -8.358 1.00 96.12 86 LEU A CA 1
ATOM 725 C C . LEU A 1 86 ? 3.125 -12.371 -7.194 1.00 96.12 86 LEU A C 1
ATOM 727 O O . LEU A 1 86 ? 3.986 -13.223 -7.393 1.00 96.12 86 LEU A O 1
ATOM 731 N N . CYS A 1 87 ? 2.608 -12.184 -5.978 1.00 96.94 87 CYS A N 1
ATOM 732 C CA . CYS A 1 87 ? 3.030 -12.930 -4.790 1.00 96.94 87 CYS A CA 1
ATOM 733 C C . CYS A 1 87 ? 2.452 -14.348 -4.690 1.00 96.94 87 CYS A C 1
ATOM 735 O O . CYS A 1 87 ? 3.036 -15.182 -4.004 1.00 96.94 87 CYS A O 1
ATOM 737 N N . CYS A 1 88 ? 1.294 -14.620 -5.298 1.00 97.25 88 CYS A N 1
ATOM 738 C CA . CYS A 1 88 ? 0.571 -15.883 -5.087 1.00 97.25 88 CYS A CA 1
ATOM 739 C C . CYS A 1 88 ? -0.217 -16.389 -6.300 1.00 97.25 88 CYS A C 1
ATOM 741 O O . CYS A 1 88 ? -0.875 -17.418 -6.192 1.00 97.25 88 CYS A O 1
ATOM 743 N N . GLN A 1 89 ? -0.157 -15.680 -7.429 1.00 97.62 89 GLN A N 1
ATOM 744 C CA . GLN A 1 89 ? -0.829 -16.022 -8.686 1.00 97.62 89 GLN A CA 1
ATOM 745 C C . GLN A 1 89 ? -2.364 -16.081 -8.594 1.00 97.62 89 GLN A C 1
ATOM 747 O O . GLN A 1 89 ? -3.020 -16.633 -9.467 1.00 97.62 89 GLN A O 1
ATOM 752 N N . GLN A 1 90 ? -2.967 -15.499 -7.550 1.00 97.88 90 GLN A N 1
ATOM 753 C CA . GLN A 1 90 ? -4.423 -15.365 -7.482 1.00 97.88 90 GLN A CA 1
ATOM 754 C C . GLN A 1 90 ? -4.914 -14.363 -8.539 1.00 97.88 90 GLN A C 1
ATOM 756 O O . GLN A 1 90 ? -4.374 -13.262 -8.632 1.00 97.88 90 GLN A O 1
ATOM 761 N N . GLU A 1 91 ? -5.971 -14.727 -9.269 1.00 97.69 91 GLU A N 1
ATOM 762 C CA . GLU A 1 91 ? -6.553 -13.961 -10.392 1.00 97.69 91 GLU A CA 1
ATOM 763 C C . GLU A 1 91 ? -7.754 -13.088 -9.984 1.00 97.69 91 GLU A C 1
ATOM 765 O O . GLU A 1 91 ? -8.485 -12.551 -10.817 1.00 97.69 91 GLU A O 1
ATOM 770 N N . VAL A 1 92 ? -7.981 -12.913 -8.679 1.00 95.44 92 VAL A N 1
ATOM 771 C CA . VAL A 1 92 ? -9.045 -12.049 -8.149 1.00 95.44 92 VAL A CA 1
ATOM 772 C C . VAL A 1 92 ? -8.420 -10.909 -7.350 1.00 95.44 92 VAL A C 1
ATOM 774 O O . VAL A 1 92 ? -7.792 -11.129 -6.314 1.00 95.44 92 VAL A O 1
ATOM 777 N N . LYS A 1 93 ? -8.630 -9.661 -7.794 1.00 93.38 93 LYS A N 1
ATOM 778 C CA . LYS A 1 93 ? -8.048 -8.464 -7.152 1.00 93.38 93 LYS A CA 1
ATOM 779 C C . LYS A 1 93 ? -8.461 -8.336 -5.683 1.00 93.38 93 LYS A C 1
ATOM 781 O O . LYS A 1 93 ? -7.680 -7.879 -4.864 1.00 93.38 93 LYS A O 1
ATOM 786 N N . GLN A 1 94 ? -9.669 -8.781 -5.345 1.00 92.38 94 GLN A N 1
ATOM 787 C CA . GLN A 1 94 ? -10.218 -8.770 -3.982 1.00 92.38 94 GLN A CA 1
ATOM 788 C C . GLN A 1 94 ? -9.972 -10.079 -3.210 1.00 92.38 94 GLN A C 1
ATOM 790 O O . GLN A 1 94 ? -10.585 -10.316 -2.171 1.00 92.38 94 GLN A O 1
ATOM 795 N N . ALA A 1 95 ? -9.103 -10.961 -3.712 1.00 93.94 95 ALA A N 1
ATOM 796 C CA . ALA A 1 95 ? -8.756 -12.190 -3.017 1.00 93.94 95 ALA A CA 1
ATOM 797 C C . ALA A 1 95 ? -8.106 -11.915 -1.656 1.00 93.94 95 ALA A C 1
ATOM 799 O O . ALA A 1 95 ? -7.347 -10.956 -1.488 1.00 93.94 95 ALA A O 1
ATOM 800 N N . MET A 1 96 ? -8.333 -12.822 -0.703 1.00 94.56 96 MET A N 1
ATOM 801 C CA . MET A 1 96 ? -7.679 -12.776 0.602 1.00 94.56 96 MET A CA 1
ATOM 802 C C . MET A 1 96 ? -6.151 -12.743 0.444 1.00 94.56 96 MET A C 1
ATOM 804 O O . MET A 1 96 ? -5.575 -13.497 -0.344 1.00 94.56 96 MET A O 1
ATOM 808 N N . GLY A 1 97 ? -5.501 -11.876 1.226 1.00 96.88 97 GLY A N 1
ATOM 809 C CA . GLY A 1 97 ? -4.047 -11.738 1.250 1.00 96.88 97 GLY A CA 1
ATOM 810 C C . GLY A 1 97 ? -3.321 -13.060 1.504 1.00 96.88 97 GLY A C 1
ATOM 811 O O . GLY A 1 97 ? -3.755 -13.866 2.331 1.00 96.88 97 GLY A O 1
ATOM 812 N N . CYS A 1 98 ? -2.198 -13.276 0.819 1.00 97.25 98 CYS A N 1
ATOM 813 C CA . CYS A 1 98 ? -1.403 -14.497 0.965 1.00 97.25 98 CYS A CA 1
ATOM 814 C C . CYS A 1 98 ? -0.378 -14.443 2.111 1.00 97.25 98 CYS A C 1
ATOM 816 O O . CYS A 1 98 ? 0.158 -15.480 2.495 1.00 97.25 98 CYS A O 1
ATOM 818 N N . LYS A 1 99 ? -0.097 -13.260 2.671 1.00 97.00 99 LYS A N 1
ATOM 819 C CA . LYS A 1 99 ? 0.866 -13.067 3.762 1.00 97.00 99 LYS A CA 1
ATOM 820 C C . LYS A 1 99 ? 0.170 -12.525 5.005 1.00 97.00 99 LYS A C 1
ATOM 822 O O . LYS A 1 99 ? -0.593 -11.572 4.909 1.00 97.00 99 LYS A O 1
ATOM 827 N N . VAL A 1 100 ? 0.438 -13.118 6.165 1.00 96.31 100 VAL A N 1
ATOM 8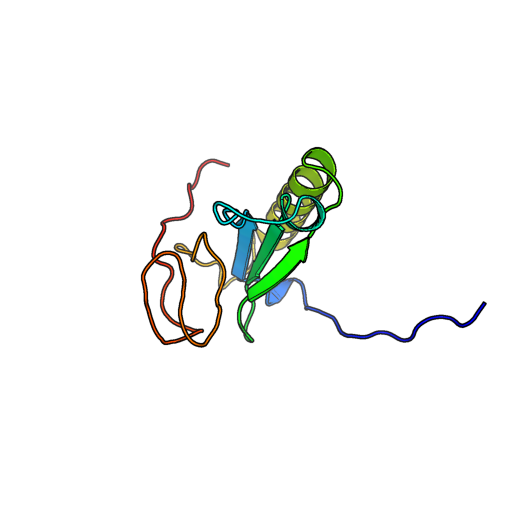28 C CA . VAL A 1 100 ? -0.061 -12.633 7.464 1.00 96.31 100 VAL A CA 1
ATOM 829 C C . VAL A 1 100 ? 0.653 -11.330 7.831 1.00 96.31 100 VAL A C 1
ATOM 831 O O . VAL A 1 100 ? 1.861 -11.208 7.614 1.00 96.31 100 VAL A O 1
ATOM 834 N N . LEU A 1 101 ? -0.089 -10.350 8.348 1.00 91.81 101 LEU A N 1
ATOM 835 C CA . LEU A 1 101 ? 0.499 -9.135 8.910 1.00 91.81 101 LEU A CA 1
ATOM 836 C C . LEU A 1 101 ? 1.210 -9.477 10.217 1.00 91.81 101 LEU A C 1
ATOM 838 O O . LEU A 1 101 ? 0.640 -10.147 11.075 1.00 91.81 101 LEU A O 1
ATOM 842 N N . ASP A 1 102 ? 2.448 -9.019 10.371 1.00 80.56 102 ASP A N 1
ATOM 843 C CA . ASP A 1 102 ? 3.182 -9.2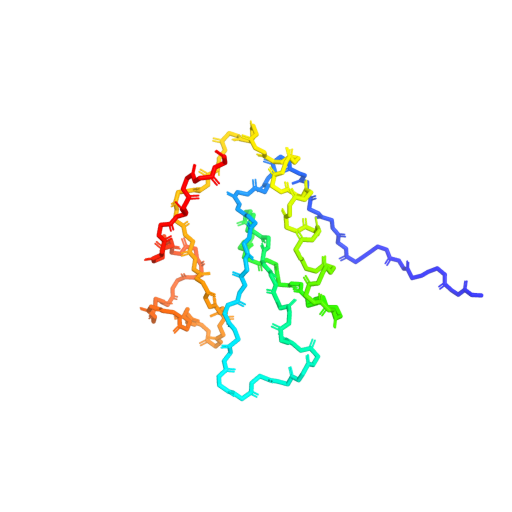36 11.613 1.00 80.56 102 ASP A CA 1
ATOM 844 C C . ASP A 1 102 ? 2.596 -8.314 12.694 1.00 80.56 102 ASP A C 1
ATOM 846 O O . ASP A 1 102 ? 2.617 -7.091 12.559 1.00 80.56 102 ASP A O 1
ATOM 850 N N . SER A 1 103 ? 2.011 -8.895 13.743 1.00 59.72 103 SER A N 1
ATOM 851 C CA . SER A 1 103 ? 1.256 -8.175 14.782 1.00 59.72 103 SER A CA 1
ATOM 852 C C . SER A 1 103 ? 2.134 -7.379 15.758 1.00 59.72 103 SER A C 1
ATOM 854 O O . SER A 1 103 ? 1.641 -6.941 16.797 1.00 59.72 103 SER A O 1
ATOM 856 N N . LYS A 1 104 ? 3.431 -7.212 15.482 1.00 45.53 104 LYS A N 1
ATOM 857 C CA . LYS A 1 104 ? 4.354 -6.521 16.387 1.00 45.53 104 LYS A CA 1
ATOM 858 C C . LYS A 1 104 ? 4.229 -5.005 16.240 1.00 45.53 104 LYS A C 1
ATOM 860 O O . LYS A 1 104 ? 4.977 -4.382 15.489 1.00 45.53 104 LYS A O 1
ATOM 865 N N . ASN A 1 105 ? 3.268 -4.445 16.971 1.00 39.91 105 ASN A N 1
ATOM 866 C CA . ASN A 1 105 ? 3.354 -3.080 17.488 1.00 39.91 105 ASN A CA 1
ATOM 867 C C . ASN A 1 105 ? 4.101 -3.090 18.822 1.00 39.91 105 ASN A C 1
ATOM 869 O O . ASN A 1 105 ? 3.814 -4.000 19.633 1.00 39.91 105 ASN A O 1
#

Organism: Nothobranchius furzeri (NCBI:txid105023)

Radius of gyration: 14.3 Å; chains: 1; bounding box: 28×45×33 Å

pLDDT: mean 92.26, std 10.87, range [39.91, 98.44]

InterPro domains:
  IPR001562 Zinc finger, Btk motif [PF00779] (74-101)
  IPR001562 Zinc finger, Btk motif [PR00402] (57-76)
  IPR001562 Zinc finger, Btk motif [PR00402] (88-101)
  IPR001562 Zinc finger, Btk motif [PS51113] (68-104)
  IPR001562 Zinc finger, Btk motif [SM00107] (68-104)
  IPR001849 Pleckstrin homology domain [PF00169] (4-65)
  IPR001849 Pleckstrin homology domain [PS50003] (1-66)
  IPR011993 PH-like domain superfamily [G3DSA:2.30.29.30] (1-105)